Protein AF-A0A6I1ZFA4-F1 (afdb_monomer)

Radius of gyration: 18.38 Å; Cα contacts (8 Å, |Δi|>4): 123; chains: 1; bounding box: 53×36×39 Å

Structure (mmCIF, N/CA/C/O backbone):
data_AF-A0A6I1ZFA4-F1
#
_entry.id   AF-A0A6I1ZFA4-F1
#
loop_
_atom_site.group_PDB
_atom_site.id
_atom_site.type_symbol
_atom_site.label_atom_id
_atom_site.label_alt_id
_atom_site.label_comp_id
_atom_site.label_asym_id
_atom_site.label_entity_id
_atom_site.label_seq_id
_atom_site.pdbx_PDB_ins_code
_atom_site.Cartn_x
_atom_site.Cartn_y
_atom_site.Cartn_z
_atom_site.occupancy
_atom_site.B_iso_or_equiv
_atom_site.auth_seq_id
_atom_site.auth_comp_id
_atom_site.auth_asym_id
_atom_site.auth_atom_id
_atom_site.pdbx_PDB_model_num
ATOM 1 N N . MET A 1 1 ? 37.745 2.469 9.389 1.00 42.41 1 MET A N 1
ATOM 2 C CA . MET A 1 1 ? 36.456 1.748 9.418 1.00 42.41 1 MET A CA 1
ATOM 3 C C . MET A 1 1 ? 35.499 2.545 10.291 1.00 42.41 1 MET A C 1
ATOM 5 O O . MET A 1 1 ? 35.813 2.737 11.452 1.00 42.41 1 MET A O 1
ATOM 9 N N . GLY A 1 2 ? 34.419 3.095 9.730 1.00 46.12 2 GLY A N 1
ATOM 10 C CA . GLY A 1 2 ? 33.490 3.964 10.479 1.00 46.12 2 GLY A CA 1
ATOM 11 C C . GLY A 1 2 ? 32.323 4.550 9.671 1.00 46.12 2 GLY A C 1
ATOM 12 O O . GLY A 1 2 ? 31.610 5.401 10.180 1.00 46.12 2 GLY A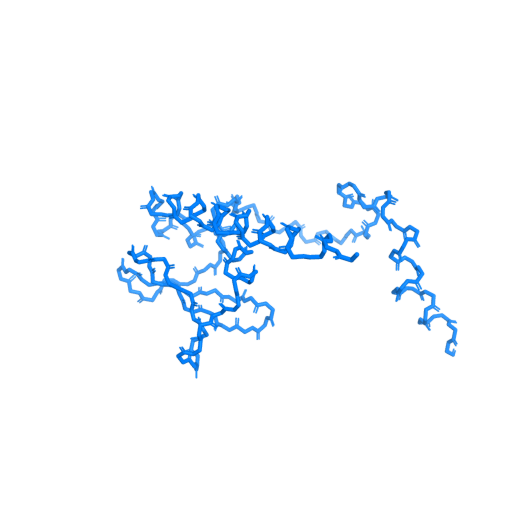 O 1
ATOM 13 N N . GLY A 1 3 ? 32.123 4.126 8.415 1.00 46.25 3 GLY A N 1
ATOM 14 C CA . GLY A 1 3 ? 31.077 4.677 7.545 1.00 46.25 3 GLY A CA 1
ATOM 15 C C . GLY A 1 3 ? 29.737 3.936 7.587 1.00 46.25 3 GLY A C 1
ATOM 16 O O . GLY A 1 3 ? 28.723 4.528 7.257 1.00 46.25 3 GLY A O 1
ATOM 17 N N . HIS A 1 4 ? 29.687 2.665 7.998 1.00 46.72 4 HIS A N 1
ATOM 18 C CA . HIS A 1 4 ? 28.472 1.848 7.838 1.00 46.72 4 HIS A CA 1
ATOM 19 C C . HIS A 1 4 ? 27.350 2.150 8.848 1.00 46.72 4 HIS A C 1
ATOM 21 O O . HIS A 1 4 ? 26.184 1.941 8.531 1.00 46.72 4 HIS A O 1
ATOM 27 N N . SER A 1 5 ? 27.669 2.684 10.029 1.00 54.41 5 SER A N 1
ATOM 28 C CA . SER A 1 5 ? 26.690 2.949 11.095 1.00 54.41 5 SER A CA 1
ATOM 29 C C . SER A 1 5 ? 25.871 4.229 10.883 1.00 54.41 5 SER A C 1
ATOM 31 O O . SER A 1 5 ? 24.722 4.298 11.310 1.00 54.41 5 SER A O 1
ATOM 33 N N . SER A 1 6 ? 26.417 5.234 10.192 1.00 58.12 6 SER A N 1
ATOM 34 C CA . SER A 1 6 ? 25.739 6.526 10.003 1.00 58.12 6 SER A CA 1
ATOM 35 C C . SER A 1 6 ? 24.690 6.499 8.880 1.00 58.12 6 SER A C 1
ATOM 37 O O . SER A 1 6 ? 23.653 7.146 9.005 1.00 58.12 6 SER A O 1
ATOM 39 N N . PHE A 1 7 ? 24.909 5.708 7.820 1.00 59.03 7 PHE A N 1
ATOM 40 C CA . PHE A 1 7 ? 23.945 5.554 6.718 1.00 59.03 7 PHE A CA 1
ATOM 41 C C . PHE A 1 7 ? 22.716 4.721 7.100 1.00 59.03 7 PHE A C 1
ATOM 43 O O . PHE A 1 7 ? 21.618 5.023 6.640 1.00 59.03 7 PHE A O 1
ATOM 50 N N . HIS A 1 8 ? 22.886 3.696 7.941 1.00 60.97 8 HIS A N 1
ATOM 51 C CA . HIS A 1 8 ? 21.776 2.861 8.410 1.00 60.97 8 HIS A CA 1
ATOM 52 C C . HIS A 1 8 ? 20.788 3.676 9.257 1.00 60.97 8 HIS A C 1
ATOM 54 O O . HIS A 1 8 ? 19.594 3.678 8.976 1.00 60.97 8 HIS A O 1
ATOM 60 N N . ASN A 1 9 ? 21.318 4.487 10.177 1.00 71.75 9 ASN A N 1
ATOM 61 C CA . ASN A 1 9 ? 20.536 5.399 11.011 1.00 71.75 9 ASN A CA 1
ATOM 62 C C . ASN A 1 9 ? 19.774 6.447 10.170 1.00 71.75 9 ASN A C 1
ATOM 64 O O . ASN A 1 9 ? 18.606 6.721 10.412 1.00 71.75 9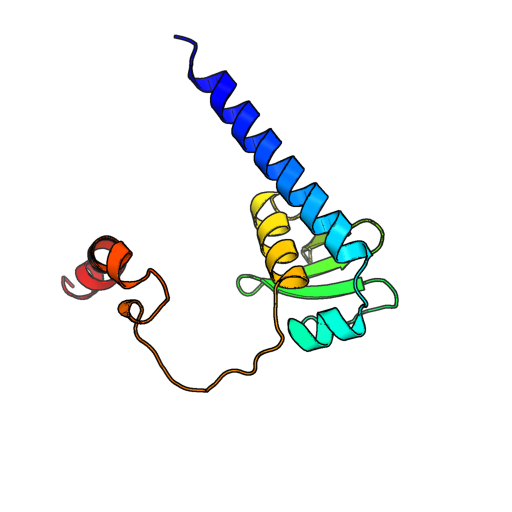 ASN A O 1
ATOM 68 N N . MET A 1 10 ? 20.393 6.980 9.109 1.00 76.25 10 MET A N 1
ATOM 69 C CA . MET A 1 10 ? 19.730 7.941 8.216 1.00 76.25 10 MET A CA 1
ATOM 70 C C . MET A 1 10 ? 18.578 7.317 7.406 1.00 76.25 10 MET A C 1
ATOM 72 O O . MET A 1 10 ? 17.569 7.978 7.167 1.00 76.25 10 MET A O 1
ATOM 76 N N . GLN A 1 11 ? 18.704 6.052 6.986 1.00 78.12 11 GLN A N 1
ATOM 77 C CA . GLN A 1 11 ? 17.628 5.340 6.283 1.00 78.12 11 GLN A CA 1
ATOM 78 C C . GLN A 1 11 ? 16.448 5.024 7.202 1.00 78.12 11 GLN A C 1
ATOM 80 O O . GLN A 1 11 ? 15.305 5.214 6.797 1.00 78.12 11 GLN A O 1
ATOM 85 N N . GLU A 1 12 ? 16.713 4.577 8.430 1.00 80.56 12 GLU A N 1
ATOM 86 C CA . GLU A 1 12 ? 15.667 4.335 9.428 1.00 80.56 12 GLU A CA 1
ATOM 87 C C . GLU A 1 12 ? 14.919 5.625 9.763 1.00 80.56 12 GLU A C 1
ATOM 89 O O . GLU A 1 12 ? 13.696 5.659 9.677 1.00 80.56 12 GLU A O 1
ATOM 94 N N . GLN A 1 13 ? 15.638 6.726 10.000 1.00 85.00 13 GLN A N 1
ATOM 95 C CA . GLN A 1 13 ? 15.031 8.042 10.226 1.00 85.00 13 GLN A CA 1
ATOM 96 C C . GLN A 1 13 ? 14.157 8.504 9.052 1.00 85.00 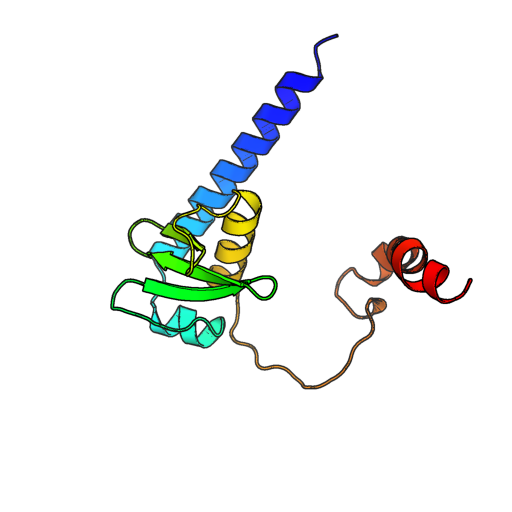13 GLN A C 1
ATOM 98 O O . GLN A 1 13 ? 13.080 9.062 9.263 1.00 85.00 13 GLN A O 1
ATOM 103 N N . ALA A 1 14 ? 14.598 8.270 7.813 1.00 87.94 14 ALA A N 1
ATOM 104 C CA . ALA A 1 14 ? 13.815 8.610 6.629 1.00 87.94 14 ALA A CA 1
ATOM 105 C C . ALA A 1 14 ? 12.536 7.764 6.517 1.00 87.94 14 ALA A C 1
ATOM 107 O O . ALA A 1 14 ? 11.488 8.291 6.142 1.00 87.94 14 ALA A O 1
ATOM 108 N N . TYR A 1 15 ? 12.603 6.474 6.858 1.00 88.69 15 TYR A N 1
ATOM 109 C CA . TYR A 1 15 ? 11.433 5.597 6.868 1.00 88.69 15 TYR A CA 1
ATOM 110 C C . TYR A 1 15 ? 10.448 5.949 7.980 1.00 88.69 15 TYR A C 1
ATOM 112 O O . TYR A 1 15 ? 9.254 6.033 7.706 1.00 88.69 15 TYR A O 1
ATOM 120 N N . GLU A 1 16 ? 10.928 6.231 9.188 1.00 89.00 16 GLU A N 1
ATOM 121 C CA . GLU A 1 16 ? 10.091 6.698 10.299 1.00 89.00 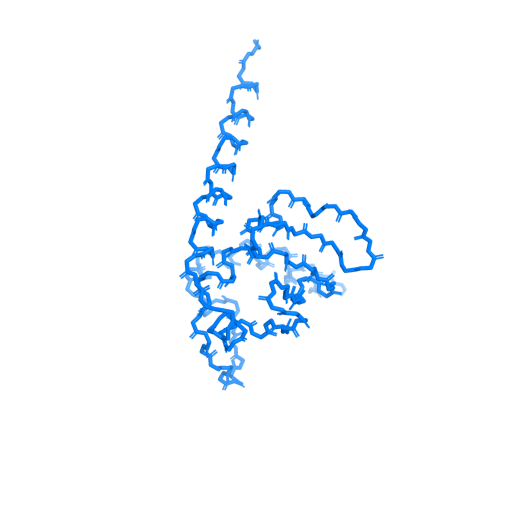16 GLU A CA 1
ATOM 122 C C . GLU A 1 16 ? 9.385 8.015 9.955 1.00 89.00 16 GLU A C 1
ATOM 124 O O . GLU A 1 16 ? 8.185 8.173 10.183 1.00 89.00 16 GLU A O 1
ATOM 129 N N . LEU A 1 17 ? 10.094 8.954 9.318 1.00 91.00 17 LEU A N 1
ATOM 130 C CA . LEU A 1 17 ? 9.491 10.201 8.852 1.00 91.00 17 LEU A CA 1
ATOM 131 C C . LEU A 1 17 ? 8.420 9.950 7.780 1.00 91.00 17 LEU A C 1
ATOM 133 O O . LEU A 1 17 ? 7.336 10.527 7.855 1.00 91.00 17 LEU A O 1
ATOM 137 N N . ALA A 1 18 ? 8.701 9.087 6.800 1.00 90.06 18 ALA A N 1
ATOM 138 C CA . ALA A 1 18 ? 7.737 8.731 5.761 1.00 90.06 18 ALA A CA 1
ATOM 139 C C . ALA A 1 18 ? 6.486 8.061 6.353 1.00 90.06 18 ALA A C 1
ATOM 141 O O . ALA A 1 18 ? 5.367 8.379 5.949 1.00 90.06 18 ALA A O 1
ATOM 142 N N . TYR A 1 19 ? 6.673 7.177 7.336 1.00 91.19 19 TYR A N 1
ATOM 143 C CA . TYR A 1 19 ? 5.590 6.522 8.059 1.00 91.19 19 TYR A CA 1
ATOM 144 C C . TYR A 1 19 ? 4.729 7.527 8.821 1.00 91.19 19 TYR A C 1
ATOM 146 O O . TYR A 1 19 ? 3.505 7.525 8.686 1.00 91.19 19 TYR A O 1
ATOM 154 N N . LYS A 1 20 ? 5.365 8.435 9.566 1.00 91.44 20 LYS A N 1
ATOM 155 C CA . LYS A 1 20 ? 4.681 9.492 10.310 1.00 91.44 20 LYS A CA 1
ATOM 156 C C . LYS A 1 20 ? 3.831 10.377 9.395 1.00 91.44 20 LYS A C 1
ATOM 158 O O . LYS A 1 20 ? 2.649 10.560 9.669 1.00 91.44 20 LYS A O 1
ATOM 163 N N . LEU A 1 21 ? 4.404 10.882 8.300 1.00 92.56 21 LEU A N 1
ATOM 164 C CA . LEU A 1 21 ? 3.694 11.762 7.363 1.00 92.56 21 LEU A CA 1
ATOM 165 C C . LEU A 1 21 ? 2.503 11.056 6.702 1.00 92.56 21 LEU A C 1
ATOM 167 O O . LEU A 1 21 ? 1.413 11.619 6.625 1.00 92.56 21 LEU A O 1
ATOM 171 N N . ALA A 1 22 ? 2.690 9.807 6.268 1.00 92.31 22 ALA A N 1
ATOM 172 C CA . ALA A 1 22 ? 1.612 9.022 5.675 1.00 92.31 22 ALA A CA 1
ATOM 173 C C . ALA A 1 22 ? 0.504 8.699 6.697 1.00 92.31 22 ALA A C 1
ATOM 175 O O . ALA A 1 22 ? -0.676 8.705 6.351 1.00 92.31 22 ALA A O 1
ATOM 176 N N . SER A 1 23 ? 0.868 8.478 7.964 1.00 92.19 23 SER A N 1
ATOM 177 C CA . SER A 1 23 ? -0.084 8.233 9.054 1.00 92.19 23 SER A CA 1
ATOM 178 C C . SER A 1 23 ? -0.913 9.474 9.388 1.00 92.19 23 SER A C 1
ATOM 180 O O . SER A 1 23 ? -2.128 9.386 9.551 1.00 92.19 23 SER A O 1
ATOM 182 N N . GLU A 1 24 ? -0.276 10.646 9.456 1.00 92.06 24 GLU A N 1
ATOM 183 C CA . GLU A 1 24 ? -0.962 11.929 9.651 1.00 92.06 24 GLU A CA 1
ATOM 184 C C . GLU A 1 24 ? -1.950 12.213 8.514 1.00 92.06 24 GLU A C 1
ATOM 186 O O . GLU A 1 24 ? -3.078 12.631 8.772 1.00 92.06 24 GLU A O 1
ATOM 191 N N . GLN A 1 25 ? -1.562 11.922 7.269 1.00 91.75 25 GLN A N 1
ATOM 192 C CA . GLN A 1 25 ? -2.450 12.055 6.119 1.00 91.75 25 GLN A CA 1
ATOM 193 C C . GLN A 1 25 ? -3.645 11.097 6.205 1.00 91.75 25 GLN A C 1
ATOM 195 O O . GLN A 1 25 ? -4.775 11.527 5.983 1.00 91.75 25 GLN A O 1
ATOM 200 N N . LEU A 1 26 ? -3.420 9.826 6.558 1.00 91.44 26 LEU A N 1
ATOM 201 C CA . LEU A 1 26 ? -4.491 8.832 6.660 1.00 91.44 26 LEU A CA 1
ATOM 202 C C . LEU A 1 26 ? -5.530 9.203 7.729 1.00 91.44 26 LEU A C 1
ATOM 204 O O . LEU A 1 26 ? -6.724 9.061 7.486 1.00 91.44 26 LEU A O 1
ATOM 208 N N . ARG A 1 27 ? -5.098 9.729 8.885 1.00 89.06 27 ARG A N 1
ATOM 209 C CA . ARG A 1 27 ? -6.006 10.157 9.971 1.00 89.06 27 ARG A CA 1
ATOM 210 C C . ARG A 1 27 ? -6.974 11.269 9.559 1.00 89.06 27 ARG A C 1
ATOM 212 O O . ARG A 1 27 ? -8.021 11.416 10.180 1.00 89.06 27 ARG A O 1
ATOM 219 N N . GLY A 1 28 ? -6.620 12.066 8.551 1.00 87.19 28 GLY A N 1
ATOM 220 C CA . GLY A 1 28 ? -7.472 13.131 8.019 1.00 87.19 28 GLY A CA 1
ATOM 221 C C . GLY A 1 28 ? -8.451 12.681 6.931 1.00 87.19 28 GLY A C 1
ATOM 222 O O . GLY A 1 28 ? -9.220 13.510 6.450 1.00 87.19 28 GLY A O 1
ATOM 223 N N . MET A 1 29 ? -8.406 11.415 6.509 1.00 90.19 29 MET A N 1
ATOM 224 C CA . MET A 1 29 ? -9.225 10.887 5.417 1.00 90.19 29 MET A CA 1
ATOM 225 C C . MET A 1 29 ? -10.469 10.164 5.936 1.00 90.19 29 MET A C 1
ATOM 227 O O . MET A 1 29 ? -10.454 9.540 6.996 1.00 90.19 29 MET A O 1
ATOM 231 N N . ASP A 1 30 ? -11.547 10.225 5.156 1.00 91.50 30 ASP A N 1
ATOM 232 C CA . ASP A 1 30 ? -12.773 9.492 5.454 1.00 91.50 30 ASP A CA 1
ATOM 233 C C . ASP A 1 30 ? -12.656 8.009 5.060 1.00 91.50 30 ASP A C 1
ATOM 235 O O . ASP A 1 30 ? -12.078 7.657 4.028 1.00 91.50 30 ASP A O 1
ATOM 239 N N . ILE A 1 31 ? -13.229 7.125 5.879 1.00 91.44 31 ILE A N 1
ATOM 240 C CA . ILE A 1 31 ? -13.135 5.669 5.689 1.00 91.44 31 ILE A CA 1
ATOM 241 C C . ILE A 1 31 ? -13.811 5.232 4.392 1.00 91.44 31 ILE A C 1
ATOM 243 O O . ILE A 1 31 ? -13.266 4.391 3.677 1.00 91.44 31 ILE A O 1
ATOM 247 N N . GLU A 1 32 ? -14.976 5.798 4.070 1.00 91.44 32 GLU A N 1
ATOM 248 C CA . GLU A 1 32 ? -15.698 5.445 2.846 1.00 91.44 32 GLU A CA 1
ATOM 249 C C . GLU A 1 32 ? -14.919 5.908 1.613 1.00 91.44 32 GLU A C 1
ATOM 251 O O . GLU A 1 32 ? -14.823 5.182 0.621 1.00 91.44 32 GLU A O 1
ATOM 256 N N . GLU A 1 33 ? -14.282 7.080 1.693 1.00 92.00 33 GLU A N 1
ATOM 257 C CA . GLU A 1 33 ? -13.394 7.571 0.640 1.00 92.00 33 GLU A CA 1
ATOM 258 C C . GLU A 1 33 ? -12.186 6.643 0.426 1.00 92.00 33 GLU A C 1
ATOM 260 O O . GLU A 1 33 ? -11.868 6.301 -0.720 1.00 92.00 33 GLU A O 1
ATOM 265 N N . ILE A 1 34 ? -11.532 6.202 1.508 1.00 93.69 34 ILE A N 1
ATOM 266 C CA . ILE A 1 34 ? -10.407 5.259 1.442 1.00 93.69 34 ILE A CA 1
ATOM 267 C C . ILE A 1 34 ? -10.860 3.952 0.789 1.00 93.69 34 ILE A C 1
ATOM 269 O O . ILE A 1 34 ? -10.258 3.519 -0.199 1.00 93.69 34 ILE A O 1
ATOM 273 N N . CYS A 1 35 ? -11.927 3.331 1.297 1.00 94.06 35 CYS A N 1
ATOM 274 C CA . CYS A 1 35 ? -12.456 2.070 0.777 1.00 94.06 35 CYS A CA 1
ATOM 275 C C . CYS A 1 35 ? -12.826 2.180 -0.709 1.00 94.06 35 CYS A C 1
ATOM 277 O O . CYS A 1 35 ? -12.425 1.335 -1.514 1.00 94.06 35 CYS A O 1
ATOM 279 N N . GLY A 1 36 ? -13.494 3.269 -1.104 1.00 92.44 36 GLY A N 1
ATOM 280 C CA . GLY A 1 36 ? -13.882 3.518 -2.492 1.00 92.44 36 GLY A CA 1
ATOM 281 C C . GLY A 1 36 ? -12.700 3.685 -3.453 1.00 92.44 36 GLY A C 1
ATOM 282 O O . GLY A 1 36 ? -12.799 3.312 -4.622 1.00 92.44 36 GLY A O 1
ATOM 283 N N . LYS A 1 37 ? -11.564 4.216 -2.981 1.00 94.50 37 LYS A N 1
ATOM 284 C CA . LYS A 1 37 ? -10.381 4.473 -3.822 1.00 94.50 37 LYS A CA 1
ATOM 285 C C . LYS A 1 37 ? -9.390 3.319 -3.902 1.00 94.50 37 LYS A C 1
ATOM 287 O O . LYS A 1 37 ? -8.616 3.257 -4.860 1.00 94.50 37 LYS A O 1
ATOM 292 N N . THR A 1 38 ? -9.377 2.455 -2.896 1.00 93.25 38 THR A N 1
ATOM 293 C CA . THR A 1 38 ? -8.300 1.475 -2.676 1.00 93.25 38 THR A CA 1
ATOM 294 C C . THR A 1 38 ? -8.770 0.033 -2.821 1.00 93.25 38 THR A C 1
ATOM 296 O O . THR A 1 38 ? -7.945 -0.869 -2.913 1.00 93.25 38 THR A O 1
ATOM 299 N N . GLY A 1 39 ? -10.085 -0.206 -2.822 1.00 91.25 39 GLY A N 1
ATOM 300 C CA . GLY A 1 39 ? -10.634 -1.557 -2.726 1.00 91.25 39 GLY A CA 1
ATOM 301 C C . GLY A 1 39 ? -10.482 -2.181 -1.335 1.00 91.25 39 GLY A C 1
ATOM 302 O O . GLY A 1 39 ? -10.784 -3.363 -1.176 1.00 91.25 39 GLY A O 1
ATOM 303 N N . ALA A 1 40 ? -10.037 -1.415 -0.331 1.00 95.19 40 ALA A N 1
ATOM 304 C CA . ALA A 1 40 ? -10.036 -1.856 1.057 1.00 95.19 40 ALA A CA 1
ATOM 305 C C . ALA A 1 40 ? -11.469 -2.112 1.544 1.00 95.19 40 ALA A C 1
ATOM 307 O O . ALA A 1 40 ? -12.399 -1.371 1.219 1.00 95.19 40 ALA A O 1
ATOM 308 N N . GLN A 1 41 ? -11.646 -3.143 2.363 1.00 95.31 41 GLN A N 1
ATOM 309 C CA . GLN A 1 41 ? -12.938 -3.516 2.924 1.00 95.31 41 GLN A CA 1
ATOM 310 C C . GLN A 1 41 ? -13.081 -2.967 4.337 1.00 95.31 41 GLN A C 1
ATOM 312 O O . GLN A 1 41 ? -12.242 -3.219 5.205 1.00 95.31 41 GLN A O 1
ATOM 317 N N . ARG A 1 42 ? -14.169 -2.238 4.583 1.00 94.25 42 ARG A N 1
ATOM 318 C CA . ARG A 1 42 ? -14.519 -1.763 5.919 1.00 94.25 42 ARG A CA 1
ATOM 319 C C . ARG A 1 42 ? -14.923 -2.944 6.798 1.00 94.25 42 ARG A C 1
ATOM 321 O O . ARG A 1 42 ? -15.798 -3.718 6.419 1.00 94.25 42 ARG A O 1
ATOM 328 N N . MET A 1 43 ? -14.297 -3.060 7.966 1.00 91.19 43 MET A N 1
ATOM 329 C CA . MET A 1 43 ? -14.703 -4.026 8.989 1.00 91.19 43 MET A CA 1
ATOM 330 C C . MET A 1 43 ? -15.597 -3.369 10.035 1.00 91.19 43 MET A C 1
ATOM 332 O O . MET A 1 43 ? -16.691 -3.856 10.284 1.00 91.19 43 MET A O 1
ATOM 336 N N . ASP A 1 44 ? -15.152 -2.233 10.580 1.00 88.25 44 ASP A N 1
ATOM 337 C CA . ASP A 1 44 ? -15.827 -1.520 11.669 1.00 88.25 44 ASP A CA 1
ATOM 338 C C . ASP A 1 44 ? -15.824 0.003 11.432 1.00 88.25 44 ASP A C 1
ATOM 340 O O . ASP A 1 44 ? -15.460 0.512 10.367 1.00 88.25 44 ASP A O 1
ATOM 344 N N . SER A 1 45 ? -16.202 0.772 12.455 1.00 87.25 45 SER A N 1
ATOM 345 C CA . SER A 1 45 ? -16.107 2.234 12.463 1.00 87.25 45 SER A CA 1
ATOM 346 C C . SER A 1 45 ? -14.677 2.774 12.394 1.00 87.25 45 SER A C 1
ATOM 348 O O . SER A 1 45 ? -14.515 3.938 12.060 1.00 87.25 45 SER A O 1
ATOM 350 N N . ASN A 1 46 ? -13.665 1.958 12.702 1.00 90.38 46 ASN A N 1
ATOM 351 C CA . ASN A 1 46 ? -12.265 2.383 12.817 1.00 90.38 46 ASN A CA 1
ATOM 352 C C . ASN A 1 46 ? -11.268 1.372 12.218 1.00 90.38 46 ASN A C 1
ATOM 354 O O . ASN A 1 46 ? -10.060 1.503 12.407 1.00 90.38 46 ASN A O 1
ATOM 358 N N . LYS A 1 47 ? -11.762 0.328 11.544 1.00 93.38 47 LYS A N 1
ATOM 359 C CA . LYS A 1 47 ? -10.930 -0.763 11.027 1.00 93.38 47 LYS A CA 1
ATOM 360 C C . LYS A 1 47 ? -11.257 -1.066 9.577 1.00 93.38 47 LYS A C 1
ATOM 362 O O . LYS A 1 47 ? -12.431 -1.188 9.215 1.00 93.38 47 LYS A O 1
ATOM 367 N N . ILE A 1 48 ? -10.211 -1.238 8.778 1.00 95.81 48 ILE A N 1
ATOM 368 C CA . ILE A 1 48 ? -10.295 -1.655 7.378 1.00 95.81 48 ILE A CA 1
ATOM 369 C C . ILE A 1 48 ? -9.342 -2.819 7.117 1.00 95.81 48 ILE A C 1
ATOM 371 O O . ILE A 1 48 ? -8.371 -3.013 7.844 1.00 95.81 48 ILE A O 1
ATOM 375 N N . THR A 1 49 ? -9.609 -3.577 6.061 1.00 96.06 49 THR A N 1
ATOM 376 C CA . THR A 1 49 ? -8.732 -4.650 5.583 1.00 96.06 49 THR A CA 1
ATOM 377 C C . THR A 1 49 ? -8.337 -4.437 4.137 1.00 96.06 49 THR A C 1
ATOM 379 O O . THR A 1 49 ? -9.128 -3.933 3.340 1.00 96.06 49 THR A O 1
ATOM 382 N N . ILE A 1 50 ? -7.110 -4.817 3.798 1.00 95.56 50 ILE A N 1
ATOM 383 C CA . ILE A 1 50 ? -6.580 -4.722 2.439 1.00 95.56 50 ILE A CA 1
ATOM 384 C C . ILE A 1 50 ? -5.733 -5.947 2.105 1.00 95.56 50 ILE A C 1
ATOM 386 O O . ILE A 1 50 ? -5.004 -6.461 2.950 1.00 95.56 50 ILE A O 1
ATOM 390 N N . GLU A 1 51 ? -5.817 -6.390 0.855 1.00 94.56 51 GLU A N 1
ATOM 391 C CA . GLU A 1 51 ? -4.936 -7.418 0.311 1.00 94.56 51 GLU A CA 1
ATOM 392 C C . GLU A 1 51 ? -3.607 -6.790 -0.118 1.00 94.56 51 GLU A C 1
ATOM 394 O O . GLU A 1 51 ? -3.561 -5.945 -1.017 1.00 94.56 51 GLU A O 1
ATOM 399 N N . TYR A 1 52 ? -2.510 -7.224 0.497 1.00 93.81 52 TYR A N 1
ATOM 400 C CA . TYR A 1 52 ? -1.155 -6.844 0.113 1.00 93.81 52 TYR A CA 1
ATOM 401 C C . TYR A 1 52 ? -0.323 -8.105 -0.094 1.00 93.81 52 TYR A C 1
ATOM 403 O O . TYR A 1 52 ? -0.231 -8.954 0.784 1.00 93.81 52 TYR A O 1
ATOM 411 N N . LEU A 1 53 ? 0.246 -8.250 -1.295 1.00 91.81 53 LEU A N 1
ATOM 412 C CA . LEU A 1 53 ? 1.011 -9.437 -1.703 1.00 91.81 53 LEU A CA 1
ATOM 413 C C . LEU A 1 53 ? 0.277 -10.766 -1.433 1.00 91.81 53 LEU A C 1
ATOM 415 O O . LEU A 1 53 ? 0.893 -11.761 -1.060 1.00 91.81 53 LEU A O 1
ATOM 419 N N . ASN A 1 54 ? -1.038 -10.782 -1.692 1.00 90.44 54 ASN A N 1
ATOM 420 C CA . ASN A 1 54 ? -1.914 -11.945 -1.512 1.00 90.44 54 ASN A CA 1
ATOM 421 C C . ASN A 1 54 ? -2.040 -12.402 -0.044 1.00 90.44 54 ASN A C 1
ATOM 423 O O . ASN A 1 54 ? -2.242 -13.590 0.223 1.00 90.44 54 ASN A O 1
ATOM 427 N N . GLN A 1 55 ? -1.877 -11.461 0.890 1.00 91.69 55 GLN A N 1
ATOM 428 C CA . GLN A 1 55 ? -2.144 -11.634 2.309 1.00 91.69 55 GLN A CA 1
ATOM 429 C C . GLN A 1 55 ? -3.069 -10.514 2.814 1.00 91.69 55 GLN A C 1
ATOM 431 O O . GLN A 1 55 ? -2.855 -9.343 2.471 1.00 91.69 55 GLN A O 1
ATOM 436 N N . PRO A 1 56 ? -4.062 -10.841 3.658 1.00 93.88 56 PRO A N 1
ATOM 437 C CA . PRO A 1 56 ? -4.942 -9.846 4.246 1.00 93.88 56 PRO A CA 1
ATOM 438 C C . PRO A 1 56 ? -4.256 -9.138 5.418 1.00 93.88 56 PRO A C 1
ATOM 440 O O . PRO A 1 56 ? -3.834 -9.769 6.390 1.00 93.88 56 PRO A O 1
ATOM 443 N N . TYR A 1 57 ? -4.215 -7.810 5.360 1.00 95.31 57 TYR A N 1
ATOM 444 C CA . TYR A 1 57 ? -3.769 -6.953 6.456 1.00 95.31 57 TYR A CA 1
ATOM 445 C C . TYR A 1 57 ? -4.951 -6.231 7.087 1.00 95.31 57 TYR A C 1
ATOM 447 O O . TYR A 1 57 ? -5.871 -5.799 6.389 1.00 95.31 57 TYR A O 1
ATOM 455 N N . LEU A 1 58 ? -4.907 -6.088 8.409 1.00 94.56 58 LEU A N 1
ATOM 456 C CA . LEU A 1 58 ? -5.839 -5.302 9.201 1.00 94.56 58 LEU A CA 1
ATOM 457 C C . LEU A 1 58 ? -5.198 -3.955 9.538 1.00 94.56 58 LEU A C 1
ATOM 459 O O . LEU A 1 58 ? -4.058 -3.905 9.995 1.00 94.56 58 LEU A O 1
ATOM 463 N N . ILE A 1 59 ? -5.945 -2.872 9.326 1.00 94.25 59 ILE A N 1
ATOM 464 C CA . ILE A 1 59 ? -5.514 -1.513 9.641 1.00 94.25 59 ILE A CA 1
ATOM 465 C C . ILE A 1 59 ? -6.490 -0.887 10.629 1.00 94.25 59 ILE A C 1
ATOM 467 O O . ILE A 1 59 ? -7.680 -0.750 10.331 1.00 94.25 59 ILE A O 1
ATOM 471 N N . THR A 1 60 ? -5.971 -0.466 11.781 1.00 92.94 60 THR A N 1
ATOM 472 C CA . THR A 1 60 ? -6.704 0.326 12.777 1.00 92.94 60 THR A CA 1
ATOM 473 C C . THR A 1 60 ? -6.398 1.802 12.551 1.00 92.94 60 THR A C 1
ATOM 475 O O . THR A 1 60 ? -5.259 2.231 12.702 1.00 92.94 60 THR A O 1
ATOM 478 N N . LEU A 1 61 ? -7.401 2.597 12.178 1.00 89.69 61 LEU A N 1
ATOM 479 C CA . LEU A 1 61 ? -7.195 3.953 11.652 1.00 89.69 61 LEU A CA 1
ATOM 480 C C . LEU A 1 61 ? -6.869 5.003 12.720 1.00 89.69 61 LEU A C 1
ATOM 482 O O . LEU A 1 61 ? -6.159 5.961 12.424 1.00 89.69 61 LEU A O 1
ATOM 486 N N . SER A 1 62 ? -7.355 4.830 13.954 1.00 85.69 62 SER A N 1
ATOM 487 C CA . SER A 1 62 ? -7.061 5.765 15.055 1.00 85.69 62 SER A CA 1
ATOM 488 C C . SER A 1 62 ? -5.562 5.805 15.361 1.00 85.69 62 SER A C 1
ATOM 490 O O . SER A 1 62 ? -4.939 6.871 15.333 1.00 85.69 62 SER A O 1
ATOM 492 N N . ASP A 1 63 ? -4.972 4.628 15.561 1.00 85.00 63 ASP A N 1
ATOM 493 C CA . ASP A 1 63 ? -3.561 4.487 15.924 1.00 85.00 63 ASP A CA 1
ATOM 494 C C . ASP A 1 63 ? -2.651 4.352 14.696 1.00 85.00 63 ASP A C 1
ATOM 496 O O . ASP A 1 63 ? -1.457 4.629 14.779 1.00 85.00 63 ASP A O 1
ATOM 500 N N . VAL A 1 64 ? -3.236 4.074 13.525 1.00 89.12 64 VAL A N 1
ATOM 501 C CA . VAL A 1 64 ? -2.531 3.724 12.285 1.00 89.12 64 VAL A CA 1
ATOM 502 C C . VAL A 1 64 ? -1.623 2.524 12.540 1.00 89.12 64 VAL A C 1
ATOM 504 O O . VAL A 1 64 ? -0.420 2.555 12.313 1.00 89.12 64 VAL A O 1
ATOM 507 N N . GLU A 1 65 ? -2.218 1.460 13.064 1.00 90.56 65 GLU A N 1
ATOM 508 C CA . GLU A 1 65 ? 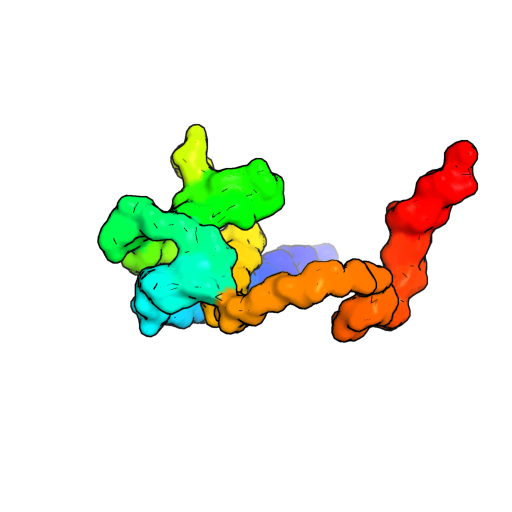-1.550 0.177 13.277 1.00 90.56 65 GLU A CA 1
ATOM 509 C C . GLU A 1 65 ? -1.889 -0.767 12.132 1.00 90.56 65 GLU A C 1
ATOM 511 O O . GLU A 1 65 ? -3.040 -0.824 11.694 1.00 90.56 65 GLU A O 1
ATOM 516 N N . ILE A 1 66 ? -0.882 -1.492 11.644 1.00 93.44 66 ILE A N 1
ATOM 517 C CA . ILE A 1 66 ? -1.004 -2.420 10.519 1.00 93.44 66 ILE A CA 1
ATOM 518 C C . ILE A 1 66 ? -0.425 -3.767 10.940 1.00 93.44 66 ILE A C 1
ATOM 520 O O . ILE A 1 66 ? 0.786 -3.896 11.150 1.00 93.44 66 ILE A O 1
ATOM 524 N N . SER A 1 67 ? -1.291 -4.769 11.005 1.00 92.81 67 SER A N 1
ATOM 525 C CA . SER A 1 67 ? -0.940 -6.153 11.315 1.00 92.81 67 SER A CA 1
ATOM 526 C C . SER A 1 67 ? -1.454 -7.082 10.225 1.00 92.81 67 SER A C 1
ATOM 528 O O . SER A 1 67 ? -2.332 -6.725 9.431 1.00 92.81 67 SER A O 1
ATOM 530 N N . LEU A 1 68 ? -0.935 -8.304 10.193 1.00 92.12 68 LEU A N 1
ATOM 531 C CA . LEU A 1 68 ? -1.617 -9.377 9.477 1.00 92.12 68 LEU A CA 1
ATOM 532 C C . LEU A 1 68 ? -3.017 -9.579 10.082 1.00 92.12 68 LEU A C 1
ATOM 534 O O . LEU A 1 68 ? -3.260 -9.305 11.256 1.00 92.12 68 LEU A O 1
ATOM 538 N N . ARG A 1 69 ? -3.986 -10.010 9.273 1.00 87.25 69 ARG A N 1
ATOM 539 C CA . ARG A 1 69 ? -5.339 -10.278 9.783 1.00 87.25 69 ARG A CA 1
ATOM 540 C C . ARG A 1 69 ? -5.388 -11.560 10.615 1.00 87.25 69 ARG A C 1
ATOM 542 O O . ARG A 1 69 ? -6.082 -11.610 11.624 1.00 87.25 69 ARG A O 1
ATOM 549 N N . ASP A 1 70 ? -4.657 -12.578 10.172 1.00 84.38 70 ASP A N 1
ATOM 550 C CA . ASP A 1 70 ? -4.679 -13.926 10.754 1.00 84.38 70 ASP A CA 1
ATOM 551 C C . ASP A 1 70 ? -3.567 -14.142 11.800 1.00 84.38 70 ASP A C 1
ATOM 553 O O . ASP A 1 70 ? -3.392 -15.245 12.315 1.00 84.38 70 ASP A O 1
ATOM 557 N N . SER A 1 71 ? -2.799 -13.094 12.106 1.00 79.50 71 SER A N 1
ATOM 558 C CA . SER A 1 71 ? -1.713 -13.092 13.086 1.00 79.50 71 SER A CA 1
ATOM 559 C C . SER A 1 71 ? -1.613 -11.709 13.720 1.00 79.50 71 SER A C 1
ATOM 561 O O . SER A 1 71 ? -1.712 -10.709 13.021 1.00 79.50 71 SER A O 1
ATOM 563 N N . GLU A 1 72 ? -1.351 -11.630 15.023 1.00 73.44 72 GLU A N 1
ATOM 564 C CA . GLU A 1 72 ? -1.050 -10.355 15.698 1.00 73.44 72 GLU A CA 1
ATOM 565 C C . GLU A 1 72 ? 0.359 -9.822 15.366 1.00 73.44 72 GLU A C 1
ATOM 567 O O . GLU A 1 72 ? 0.813 -8.837 15.940 1.00 73.44 72 GLU A O 1
ATOM 572 N N . GLU A 1 73 ? 1.075 -10.462 14.440 1.00 82.81 73 GLU A N 1
ATOM 573 C CA . GLU A 1 73 ? 2.380 -10.004 13.981 1.00 82.81 73 GLU A CA 1
ATOM 574 C C . GLU A 1 73 ? 2.270 -8.664 13.236 1.00 82.81 73 GLU A C 1
ATOM 576 O O . GLU A 1 73 ? 1.554 -8.522 12.234 1.00 82.81 73 GLU A O 1
ATOM 581 N N . GLU A 1 74 ? 3.007 -7.670 13.737 1.00 83.00 74 GLU A N 1
ATOM 582 C CA . GLU A 1 74 ? 3.149 -6.376 13.080 1.00 83.00 74 GLU A CA 1
ATOM 583 C C . GLU A 1 74 ? 3.834 -6.528 11.723 1.00 83.00 74 GLU A C 1
ATOM 585 O O . GLU A 1 74 ? 4.857 -7.201 11.576 1.00 83.00 74 GLU A O 1
ATOM 590 N N . ALA A 1 75 ? 3.303 -5.823 10.726 1.00 86.38 75 ALA A N 1
ATOM 591 C CA . ALA A 1 75 ? 3.933 -5.786 9.420 1.00 86.38 75 ALA A CA 1
ATOM 592 C C . ALA A 1 75 ? 5.315 -5.097 9.503 1.00 86.38 75 ALA A C 1
ATOM 594 O O . ALA A 1 75 ? 5.466 -4.088 10.204 1.00 86.38 75 ALA A O 1
ATOM 595 N N . PRO A 1 76 ? 6.324 -5.561 8.743 1.00 90.69 76 PRO A N 1
ATOM 596 C CA . PRO A 1 76 ? 7.605 -4.871 8.641 1.00 90.69 76 PRO A CA 1
ATOM 597 C C . PRO A 1 76 ? 7.426 -3.397 8.250 1.00 90.69 76 PRO A C 1
ATOM 599 O O . PRO A 1 76 ? 6.579 -3.065 7.420 1.00 90.69 76 PRO A O 1
ATOM 602 N N . LEU A 1 77 ? 8.268 -2.498 8.779 1.00 89.38 77 LEU A N 1
ATOM 603 C CA . LEU A 1 77 ? 8.154 -1.044 8.554 1.00 89.38 77 LEU A CA 1
ATOM 604 C C . LEU A 1 77 ? 7.989 -0.663 7.075 1.00 89.38 77 LEU A C 1
ATOM 606 O O . LEU A 1 77 ? 7.182 0.200 6.741 1.00 89.38 77 LEU A O 1
ATOM 610 N N . ARG A 1 78 ? 8.719 -1.332 6.179 1.00 91.06 78 ARG A N 1
ATOM 611 C CA . ARG A 1 78 ? 8.622 -1.085 4.734 1.00 91.06 78 ARG A CA 1
ATOM 612 C C . ARG A 1 78 ? 7.240 -1.406 4.173 1.00 91.06 78 ARG A C 1
ATOM 614 O O . ARG A 1 78 ? 6.714 -0.602 3.410 1.00 91.06 78 ARG A O 1
ATOM 621 N N . ASP A 1 79 ? 6.660 -2.537 4.559 1.00 92.62 79 ASP A N 1
ATOM 622 C CA . ASP A 1 79 ? 5.335 -2.945 4.092 1.00 92.62 79 ASP A CA 1
ATOM 623 C C . ASP A 1 79 ? 4.265 -2.005 4.637 1.00 92.62 79 ASP A C 1
ATOM 625 O O . ASP A 1 79 ? 3.417 -1.539 3.880 1.00 92.62 79 ASP A O 1
ATOM 629 N N . ARG A 1 80 ? 4.384 -1.605 5.910 1.00 93.44 80 ARG A N 1
ATOM 630 C CA . ARG A 1 80 ? 3.517 -0.579 6.505 1.00 93.44 80 ARG A CA 1
ATOM 631 C C . ARG A 1 80 ? 3.544 0.721 5.705 1.00 93.44 80 ARG A C 1
ATOM 633 O O . ARG A 1 80 ? 2.497 1.248 5.346 1.00 93.44 80 ARG A O 1
ATOM 640 N N . ILE A 1 81 ? 4.736 1.213 5.363 1.00 93.88 81 ILE A N 1
ATOM 641 C CA . ILE A 1 81 ? 4.901 2.428 4.555 1.00 93.88 81 ILE A CA 1
ATOM 642 C C . ILE A 1 81 ? 4.248 2.266 3.178 1.00 93.88 81 ILE A C 1
ATOM 644 O O . ILE A 1 81 ? 3.551 3.179 2.737 1.00 93.88 81 ILE A O 1
ATOM 648 N N . LEU A 1 82 ? 4.456 1.134 2.498 1.00 94.62 82 LEU A N 1
ATOM 649 C CA . LEU A 1 82 ? 3.883 0.884 1.172 1.00 94.62 82 LEU A CA 1
ATOM 650 C C . LEU A 1 82 ? 2.354 0.815 1.210 1.00 94.62 82 LEU A C 1
ATOM 652 O O . LEU A 1 82 ? 1.701 1.452 0.380 1.00 94.62 82 LEU A O 1
ATOM 656 N N . ILE A 1 83 ? 1.791 0.106 2.190 1.00 95.44 83 ILE A N 1
ATOM 657 C CA . ILE A 1 83 ? 0.344 0.021 2.408 1.00 95.44 83 ILE A CA 1
ATOM 658 C C . ILE A 1 83 ? -0.225 1.420 2.673 1.00 95.44 83 ILE A C 1
ATOM 660 O O . ILE A 1 83 ? -1.172 1.826 2.003 1.00 95.44 83 ILE A O 1
ATOM 664 N N . LEU A 1 84 ? 0.385 2.209 3.565 1.00 95.12 84 LEU A N 1
ATOM 665 C CA . LEU A 1 84 ? -0.070 3.575 3.849 1.00 95.12 84 LEU A CA 1
ATOM 666 C C . LEU A 1 84 ? -0.004 4.499 2.631 1.00 95.12 84 LEU A C 1
ATOM 668 O O . LEU A 1 84 ? -0.938 5.261 2.380 1.00 95.12 84 LEU A O 1
ATOM 672 N N . HIS A 1 85 ? 1.074 4.439 1.850 1.00 94.88 85 HIS A N 1
ATOM 673 C CA . HIS A 1 85 ? 1.184 5.240 0.630 1.00 94.88 85 HIS A CA 1
ATOM 674 C C . HIS A 1 85 ? 0.126 4.842 -0.391 1.00 94.88 85 HIS A C 1
ATOM 676 O O . HIS A 1 85 ? -0.440 5.704 -1.059 1.00 94.88 85 HIS A O 1
ATOM 682 N N . TYR A 1 86 ? -0.175 3.551 -0.506 1.00 95.06 86 TYR A N 1
ATOM 683 C CA . TYR A 1 86 ? -1.264 3.108 -1.358 1.00 95.06 86 TYR A CA 1
ATOM 684 C C . TYR A 1 86 ? -2.610 3.660 -0.871 1.00 95.06 86 TYR A C 1
ATOM 686 O O . TYR A 1 86 ? -3.324 4.275 -1.662 1.00 95.06 86 TYR A O 1
ATOM 694 N N . LEU A 1 87 ? -2.922 3.529 0.423 1.00 94.94 87 LEU A N 1
ATOM 695 C CA . LEU A 1 87 ? -4.184 4.007 1.000 1.00 94.94 87 LEU A CA 1
ATOM 696 C C . LEU A 1 87 ? -4.390 5.518 0.820 1.00 94.94 87 LEU A C 1
ATOM 698 O O . LEU A 1 87 ? -5.502 5.964 0.546 1.00 94.94 87 LEU A O 1
ATOM 702 N N . THR A 1 88 ? -3.318 6.300 0.935 1.00 94.25 88 THR A N 1
ATOM 703 C CA . THR A 1 88 ? -3.378 7.768 0.884 1.00 94.25 88 THR A CA 1
ATOM 704 C C . THR A 1 88 ? -3.290 8.349 -0.529 1.00 94.25 88 THR A C 1
ATOM 706 O O . THR A 1 88 ? -3.831 9.428 -0.781 1.00 94.25 88 THR A O 1
ATOM 709 N N . LEU A 1 89 ? -2.624 7.665 -1.468 1.00 94.38 89 LEU A N 1
ATOM 710 C CA . LEU A 1 89 ? -2.381 8.173 -2.828 1.00 94.38 89 LEU A CA 1
ATOM 711 C C . LEU A 1 89 ? -3.265 7.530 -3.900 1.00 94.38 89 LEU A C 1
ATOM 713 O O . LEU A 1 89 ? -3.307 8.027 -5.034 1.00 94.38 89 LEU A O 1
ATOM 717 N N . ALA A 1 90 ? -3.954 6.430 -3.588 1.00 94.38 90 ALA A N 1
ATOM 718 C CA . ALA A 1 90 ? -4.850 5.784 -4.534 1.00 94.38 90 ALA A CA 1
ATOM 719 C C . ALA A 1 90 ? -5.937 6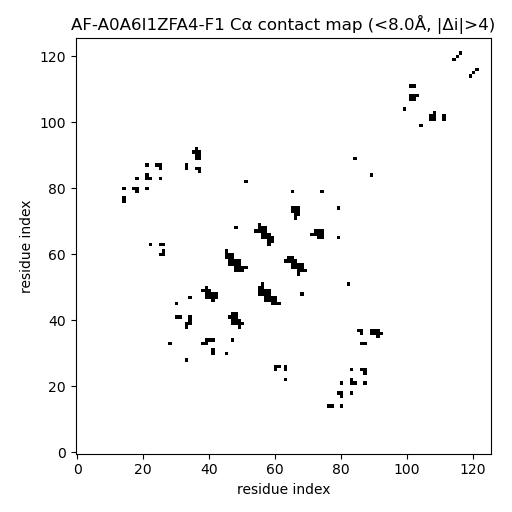.758 -5.004 1.00 94.38 90 ALA A C 1
ATOM 721 O O . ALA A 1 90 ? -6.576 7.464 -4.227 1.00 94.38 90 ALA A O 1
ATOM 722 N N . LYS A 1 91 ? -6.163 6.787 -6.319 1.00 92.50 91 LYS A N 1
ATOM 723 C CA . LYS A 1 91 ? -7.139 7.690 -6.947 1.00 92.50 91 LYS A CA 1
ATOM 724 C C . LYS A 1 91 ? -8.514 7.054 -7.150 1.00 92.50 91 LYS A C 1
ATOM 726 O O . LYS A 1 91 ? -9.422 7.753 -7.582 1.00 92.50 91 LYS A O 1
ATOM 731 N N . GLY A 1 92 ? -8.659 5.745 -6.928 1.00 91.06 92 GLY A N 1
ATOM 732 C CA . GLY A 1 92 ? -9.875 5.008 -7.292 1.00 91.06 92 GLY A CA 1
ATOM 733 C C . GLY A 1 92 ? -10.120 4.914 -8.797 1.00 91.06 92 GLY A C 1
ATOM 734 O O . GLY A 1 92 ? -11.243 4.677 -9.228 1.00 91.06 92 GLY A O 1
ATOM 735 N N . THR A 1 93 ? -9.095 5.141 -9.626 1.00 91.31 93 THR A N 1
ATOM 736 C CA . THR A 1 93 ? -9.240 5.033 -11.082 1.00 91.31 93 THR A CA 1
ATOM 737 C C . THR A 1 93 ? -9.511 3.574 -11.459 1.00 91.31 93 THR A C 1
ATOM 739 O O . THR A 1 93 ? -8.682 2.719 -11.137 1.00 91.31 93 THR A O 1
ATOM 742 N N . PRO A 1 94 ? -10.631 3.267 -12.138 1.00 87.31 94 PRO A N 1
ATOM 743 C CA . PRO A 1 94 ? -10.965 1.896 -12.489 1.00 87.31 94 PRO A CA 1
ATOM 744 C C . PRO A 1 94 ? -9.957 1.317 -13.483 1.00 87.31 94 PRO A C 1
ATOM 746 O O . PRO A 1 94 ? -9.359 2.029 -14.298 1.00 87.31 94 PRO A O 1
ATOM 749 N N . VAL A 1 95 ? -9.792 -0.004 -13.432 1.00 87.06 95 VAL A N 1
ATOM 750 C CA . VAL A 1 95 ? -8.946 -0.728 -14.381 1.00 87.06 95 VAL A CA 1
ATOM 751 C C . VAL A 1 95 ? -9.499 -0.587 -15.800 1.00 87.06 95 VAL A C 1
ATOM 753 O O . VAL A 1 95 ? -10.691 -0.736 -16.048 1.00 87.06 95 VAL A O 1
ATOM 756 N N . THR A 1 96 ? -8.619 -0.305 -16.759 1.00 91.81 96 THR A N 1
ATOM 757 C CA . THR A 1 96 ? -9.005 -0.123 -18.170 1.00 91.81 96 THR A CA 1
ATOM 758 C C . THR A 1 96 ? -9.147 -1.444 -18.930 1.00 91.81 96 THR A C 1
ATOM 760 O O . THR A 1 96 ? -9.495 -1.433 -20.107 1.00 91.81 96 THR A O 1
ATOM 763 N N . ASN A 1 97 ? -8.819 -2.577 -18.295 1.00 91.25 97 ASN A N 1
ATOM 764 C CA . ASN A 1 97 ? -8.724 -3.912 -18.901 1.00 91.25 97 ASN A CA 1
ATOM 765 C C . ASN A 1 97 ? -7.808 -3.993 -20.135 1.00 91.25 97 ASN A C 1
ATOM 767 O O . ASN A 1 97 ? -7.857 -4.953 -20.903 1.00 91.25 97 ASN A O 1
ATOM 771 N N . ARG A 1 98 ? -6.928 -3.004 -20.320 1.00 93.75 98 ARG A N 1
ATOM 772 C CA . ARG A 1 98 ? -5.927 -2.996 -21.381 1.00 93.75 98 ARG A CA 1
ATOM 773 C C . ARG A 1 98 ? -4.603 -3.521 -20.846 1.00 93.75 98 ARG A C 1
ATOM 775 O O . ARG A 1 98 ? -4.006 -2.919 -19.956 1.00 93.75 98 ARG A O 1
ATOM 782 N N . LEU A 1 99 ? -4.100 -4.587 -21.459 1.00 93.62 99 LEU A N 1
ATOM 783 C CA . LEU A 1 99 ? -2.751 -5.070 -21.186 1.00 93.62 99 LEU A CA 1
ATOM 784 C C . LEU A 1 99 ? -1.713 -4.104 -21.761 1.00 93.62 99 LEU A C 1
ATOM 786 O O . LEU A 1 99 ? -1.807 -3.658 -22.909 1.00 93.62 99 LEU A O 1
ATOM 790 N N . ILE A 1 100 ? -0.709 -3.803 -20.945 1.00 93.31 100 ILE A N 1
ATOM 791 C CA . ILE A 1 100 ? 0.464 -3.026 -21.328 1.00 93.31 100 ILE A CA 1
ATOM 792 C C . ILE A 1 100 ? 1.726 -3.821 -21.002 1.00 93.31 100 ILE A C 1
ATOM 794 O O . ILE A 1 100 ? 1.766 -4.621 -20.070 1.00 93.31 100 ILE A O 1
ATOM 798 N N . THR A 1 101 ? 2.775 -3.597 -21.780 1.00 91.75 101 THR A N 1
ATOM 799 C CA . THR A 1 101 ? 4.107 -4.138 -21.506 1.00 91.75 101 THR A CA 1
ATOM 800 C C . THR A 1 101 ? 4.803 -3.313 -20.426 1.00 91.75 101 THR A C 1
ATOM 802 O O . THR A 1 101 ? 4.533 -2.123 -20.267 1.00 91.75 101 THR A O 1
ATOM 805 N N . PHE A 1 102 ? 5.789 -3.903 -19.748 1.00 90.00 102 PHE A N 1
ATOM 806 C CA . PHE A 1 102 ? 6.610 -3.197 -18.757 1.00 90.00 102 PHE A CA 1
ATOM 8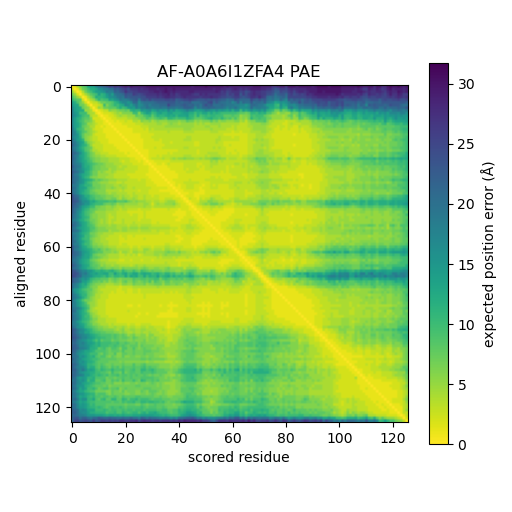07 C C . PHE A 1 102 ? 7.215 -1.879 -19.291 1.00 90.00 102 PHE A C 1
ATOM 809 O O . PHE A 1 102 ? 7.282 -0.887 -18.572 1.00 90.00 102 PHE A O 1
ATOM 816 N N . LYS A 1 103 ? 7.602 -1.828 -20.577 1.00 91.38 103 LYS A N 1
ATOM 817 C CA . LYS A 1 103 ? 8.168 -0.622 -21.218 1.00 91.38 103 LYS A CA 1
ATOM 818 C C . LYS A 1 103 ? 7.205 0.562 -21.283 1.00 91.38 103 LYS A C 1
ATOM 820 O O . LYS A 1 103 ? 7.662 1.692 -21.408 1.00 91.38 103 LYS A O 1
ATOM 825 N N . GLN A 1 104 ? 5.902 0.297 -21.270 1.00 93.56 104 GLN A N 1
ATOM 826 C CA . GLN A 1 104 ? 4.865 1.322 -21.390 1.00 93.56 104 GLN A CA 1
ATOM 827 C C . GLN A 1 104 ? 4.537 1.980 -20.047 1.00 93.56 104 GLN A C 1
ATOM 829 O O . GLN A 1 104 ? 3.820 2.977 -20.029 1.00 93.56 104 GLN A O 1
ATOM 834 N N . LEU A 1 105 ? 5.065 1.457 -18.935 1.00 91.56 105 LEU A N 1
ATOM 835 C CA . LEU A 1 105 ? 4.968 2.124 -17.643 1.00 91.56 105 LEU A CA 1
ATOM 836 C C . LEU A 1 105 ? 5.753 3.445 -17.669 1.00 91.56 105 LEU A C 1
ATOM 838 O O . LEU A 1 105 ? 6.836 3.499 -18.264 1.00 91.56 105 LEU A O 1
ATOM 842 N N . PRO A 1 106 ? 5.271 4.499 -16.988 1.00 90.06 106 PRO A N 1
ATOM 843 C CA . PRO A 1 106 ? 6.058 5.708 -16.765 1.00 90.06 106 PRO A CA 1
ATOM 844 C C . PRO A 1 106 ? 7.428 5.360 -16.159 1.00 90.06 106 PRO A C 1
ATOM 846 O O . PRO A 1 106 ? 7.507 4.693 -15.132 1.00 90.06 106 PRO A O 1
ATOM 849 N N . GLY A 1 107 ? 8.518 5.745 -16.830 1.00 89.00 107 GLY A N 1
ATOM 850 C CA . GLY A 1 107 ? 9.892 5.395 -16.429 1.00 89.00 107 GLY A CA 1
ATOM 851 C C . GLY A 1 107 ? 10.330 3.948 -16.723 1.00 89.00 107 GLY A C 1
ATOM 852 O O . GLY A 1 107 ? 11.517 3.634 -16.618 1.00 89.00 107 GLY A O 1
ATOM 853 N N . GLY A 1 108 ? 9.422 3.072 -17.164 1.00 90.62 108 GLY A N 1
ATOM 854 C CA . GLY A 1 108 ? 9.696 1.656 -17.430 1.00 90.62 108 GLY A CA 1
ATOM 855 C C . GLY A 1 108 ? 10.690 1.426 -18.568 1.00 90.62 108 GLY A C 1
ATOM 856 O O . GLY A 1 108 ? 11.502 0.503 -18.502 1.00 90.62 108 GLY A O 1
ATOM 857 N N . ALA A 1 109 ? 10.696 2.293 -19.586 1.00 91.94 109 ALA A N 1
ATOM 858 C CA . ALA A 1 109 ? 11.653 2.225 -20.692 1.00 91.94 109 ALA A CA 1
ATOM 859 C C . ALA A 1 109 ? 13.115 2.309 -20.214 1.00 91.94 109 ALA A C 1
ATOM 861 O O . ALA A 1 109 ? 13.948 1.522 -20.664 1.00 91.94 109 ALA A O 1
ATOM 862 N N . SER A 1 110 ? 13.408 3.197 -19.258 1.00 92.88 110 SER A N 1
ATOM 863 C CA . SER A 1 110 ? 14.754 3.378 -18.699 1.00 92.88 110 SER A CA 1
ATOM 864 C C . SER A 1 110 ? 15.211 2.173 -17.873 1.00 92.88 110 SER A C 1
ATOM 866 O O . SER A 1 110 ? 16.388 1.825 -17.892 1.00 92.88 110 SER A O 1
ATOM 868 N N . TYR A 1 111 ? 14.286 1.501 -17.176 1.00 93.00 111 TYR A N 1
ATOM 869 C CA . TYR A 1 111 ? 14.593 0.308 -16.375 1.00 93.00 111 TYR A CA 1
ATOM 870 C C . TYR A 1 111 ? 14.560 -1.000 -17.183 1.00 93.00 111 TYR A C 1
ATOM 872 O O . TYR A 1 111 ? 15.070 -2.033 -16.740 1.00 93.00 111 TYR A O 1
ATOM 880 N N . PHE A 1 112 ? 13.987 -0.983 -18.390 1.00 94.19 112 PHE A N 1
ATOM 881 C CA . PHE A 1 112 ? 13.782 -2.186 -19.192 1.00 94.19 112 PHE A CA 1
ATOM 882 C C . PHE A 1 112 ? 15.042 -3.049 -19.401 1.00 94.19 112 PHE A C 1
ATOM 884 O O . PHE A 1 112 ? 14.907 -4.274 -19.333 1.00 94.19 112 PHE A O 1
ATOM 891 N N . PRO A 1 113 ? 16.258 -2.499 -19.618 1.00 93.75 113 PRO A N 1
ATOM 892 C CA . PRO A 1 113 ? 17.456 -3.327 -19.762 1.00 93.75 113 PRO A CA 1
ATOM 893 C C . PRO A 1 113 ? 17.716 -4.233 -18.551 1.00 93.75 113 PRO A C 1
ATOM 895 O O . PRO A 1 113 ? 18.046 -5.406 -18.730 1.00 93.75 113 PRO A O 1
ATOM 898 N N . ALA A 1 114 ? 17.521 -3.722 -17.332 1.00 93.69 114 ALA A N 1
ATOM 899 C CA . ALA A 1 114 ? 17.688 -4.493 -16.102 1.00 93.69 114 ALA A CA 1
ATOM 900 C C . ALA A 1 114 ? 16.568 -5.529 -15.932 1.00 93.69 114 ALA A C 1
ATOM 902 O O . ALA A 1 114 ? 16.844 -6.690 -15.627 1.00 93.69 114 ALA A O 1
ATOM 903 N N . PHE A 1 115 ? 15.315 -5.136 -16.191 1.00 92.56 115 PHE A N 1
ATOM 904 C CA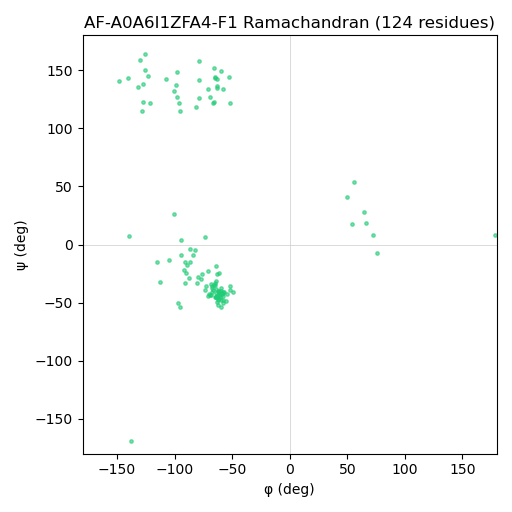 . PHE A 1 115 ? 14.170 -6.051 -16.165 1.00 92.56 115 PHE A CA 1
ATOM 905 C C . PHE A 1 115 ? 14.354 -7.225 -17.137 1.00 92.56 115 PHE A C 1
ATOM 907 O O . PHE A 1 115 ? 14.211 -8.381 -16.747 1.00 92.56 115 PHE A O 1
ATOM 914 N N . SER A 1 116 ? 14.747 -6.949 -18.383 1.00 93.19 116 SER A N 1
ATOM 915 C CA . SER A 1 116 ? 14.955 -7.973 -19.411 1.00 93.19 116 SER A CA 1
ATOM 916 C C . SER A 1 116 ? 16.008 -9.005 -18.997 1.00 93.19 116 SER A C 1
ATOM 918 O O . SER A 1 116 ? 15.793 -10.208 -19.148 1.00 93.19 116 SER A O 1
ATOM 920 N N . GLN A 1 117 ? 17.117 -8.558 -18.401 1.00 94.06 117 GLN A N 1
ATOM 921 C CA . GLN A 1 117 ? 18.161 -9.462 -17.914 1.00 94.06 117 GLN A CA 1
ATOM 922 C C . GLN A 1 117 ? 17.693 -10.373 -16.775 1.00 94.06 117 GLN A C 1
ATOM 924 O O . GLN A 1 117 ? 18.136 -11.514 -16.710 1.00 94.06 117 GLN A O 1
ATOM 929 N N . ARG A 1 118 ? 16.817 -9.882 -15.890 1.00 93.31 118 ARG A N 1
ATOM 930 C CA . ARG A 1 118 ? 16.391 -10.605 -14.681 1.00 93.31 118 ARG A CA 1
ATOM 931 C C . ARG A 1 118 ? 15.153 -11.473 -14.882 1.00 93.31 118 ARG A C 1
ATOM 933 O O . ARG A 1 118 ? 15.043 -12.498 -14.229 1.00 93.31 118 ARG A O 1
ATOM 940 N N . ALA A 1 119 ? 14.231 -11.057 -15.745 1.00 92.38 119 ALA A N 1
ATOM 941 C CA . ALA A 1 119 ? 12.924 -11.696 -15.886 1.00 92.38 119 ALA A CA 1
ATOM 942 C C . ALA A 1 119 ? 12.729 -12.399 -17.235 1.00 92.38 119 ALA A C 1
ATOM 944 O O . ALA A 1 119 ? 12.036 -13.405 -17.290 1.00 92.38 119 ALA A O 1
ATOM 945 N N . ILE 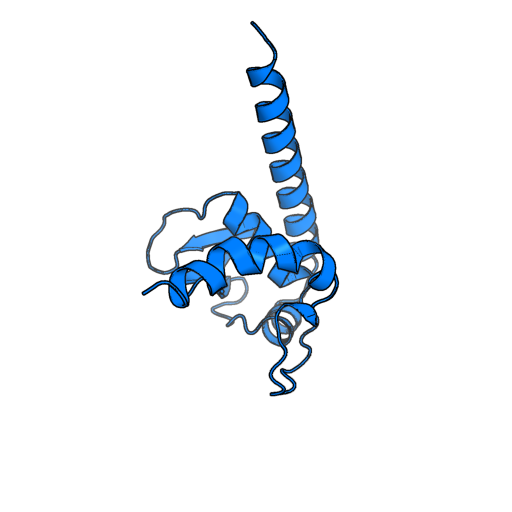A 1 120 ? 13.326 -11.893 -18.324 1.00 92.25 120 ILE A N 1
ATOM 946 C CA . ILE A 1 120 ? 13.106 -12.442 -19.674 1.00 92.25 120 ILE A CA 1
ATOM 947 C C . ILE A 1 120 ? 14.204 -13.440 -20.041 1.00 92.25 120 ILE A C 1
ATOM 949 O O . ILE A 1 120 ? 13.906 -14.573 -20.398 1.00 92.25 120 ILE A O 1
ATOM 953 N N . LYS A 1 121 ? 15.479 -13.036 -19.948 1.00 93.25 121 LYS A N 1
ATOM 954 C CA . LYS A 1 121 ? 16.610 -13.888 -20.356 1.00 93.25 121 LYS A CA 1
ATOM 955 C C . LYS A 1 121 ? 16.634 -15.265 -19.677 1.00 93.25 121 LYS A C 1
ATOM 957 O O . LYS A 1 121 ? 16.895 -16.223 -20.397 1.00 93.25 121 LYS A O 1
ATOM 962 N N . PRO A 1 122 ? 16.359 -15.404 -18.362 1.00 93.94 122 PRO A N 1
ATOM 963 C CA . PRO A 1 122 ? 16.339 -16.721 -17.730 1.00 93.94 122 PRO A CA 1
ATOM 964 C C . PRO A 1 122 ? 15.312 -17.656 -18.370 1.00 93.94 122 PRO A C 1
ATOM 966 O O . PRO A 1 122 ? 15.635 -18.803 -18.633 1.00 93.94 122 PRO A O 1
ATOM 969 N N . LEU A 1 123 ? 14.132 -17.135 -18.723 1.00 91.69 123 LEU A N 1
ATOM 970 C CA . LEU A 1 123 ? 13.040 -17.918 -19.305 1.00 91.69 123 LEU A CA 1
ATOM 971 C C . LEU A 1 123 ? 13.301 -18.375 -20.747 1.00 91.69 123 LEU A C 1
ATOM 973 O O . LEU A 1 123 ? 12.685 -19.332 -21.200 1.00 91.69 123 LEU A O 1
ATOM 977 N N . LEU A 1 124 ? 14.179 -17.681 -21.475 1.00 89.69 124 LEU A N 1
ATOM 978 C CA . LEU A 1 124 ? 14.516 -17.996 -22.869 1.00 89.69 124 LEU A CA 1
ATOM 979 C C . LEU A 1 124 ? 15.680 -18.983 -23.005 1.00 89.69 124 LEU A C 1
ATOM 981 O O . LEU A 1 124 ? 15.865 -19.548 -24.077 1.00 89.69 124 LEU A O 1
ATOM 985 N N . ASN A 1 125 ? 16.472 -19.159 -21.947 1.00 77.00 125 ASN A N 1
ATOM 986 C CA . ASN A 1 125 ? 17.661 -20.011 -21.941 1.00 77.00 125 ASN A CA 1
ATOM 987 C C . ASN A 1 125 ? 17.400 -21.377 -21.274 1.00 77.00 125 ASN A C 1
ATOM 989 O O . ASN A 1 125 ? 18.333 -21.966 -20.723 1.00 77.00 125 ASN A O 1
ATOM 993 N N . HIS A 1 126 ? 16.150 -21.847 -21.288 1.00 56.62 126 HIS A N 1
ATOM 994 C CA . HIS A 1 126 ? 15.753 -23.172 -20.804 1.00 56.62 126 HIS A CA 1
ATOM 995 C C . HIS A 1 126 ? 15.667 -24.185 -21.943 1.00 56.62 126 HIS A C 1
ATOM 997 O O . HIS A 1 126 ? 15.100 -23.832 -23.001 1.00 56.62 126 HIS A O 1
#

Nearest PDB structures (foldseek):
  8ze6-assembly1_B  TM=9.205E-01  e=2.914E+00  Manis javanica
  3sx4-assembly1_A  TM=8.080E-01  e=2.574E+00  Homo sapiens
  2e45-assembly1_A  TM=6.274E-01  e=1.474E+00  Homo sapiens
  5xf7-assembly1_A  TM=3.195E-01  e=6.519E+00  Homo sapiens
  8ro2-assembly1_TF  TM=3.311E-01  e=7.379E+00  Homo sapiens

Solvent-accessible surface area (backbone atoms only — not comparable to full-atom values): 7444 Å² total; per-residue (Å²): 140,82,67,73,67,61,56,54,53,51,52,52,52,51,49,53,50,52,38,51,55,40,44,58,54,48,63,76,53,56,67,67,59,38,26,68,26,58,75,31,44,77,75,56,98,53,30,36,32,40,79,54,97,91,38,57,30,35,34,36,50,88,81,63,46,51,23,40,62,94,39,92,53,68,50,58,70,69,57,44,40,52,52,39,49,44,57,68,66,46,80,43,74,76,85,82,87,68,88,74,59,69,56,74,41,92,71,22,57,80,47,36,68,62,49,42,62,72,66,46,50,63,71,70,74,111

Mean predicted aligned error: 7.1 Å

Foldseek 3Di:
DPPPVVVVVVVVVVLVVLLVVLLVLLLPDDPVVLCLQQVWADDDPFWTWDQDPNFIWIAGNVVRFIDGPVDNDGDPSVSSSVVSCSSRVGPSDDDPPDDDDQCPPDCSVVCVVVCCVPPPVVVVVD

pLDDT: mean 88.05, std 10.98, range [42.41, 96.06]

Secondary structure (DSSP, 8-state):
--SHHHHHHHHHHHHHHHHHHHHHHHHTS-HHHHHHHH-PEE-SSSEEEEEETTEEEEEETTTTEEEESSS-PBPPHHHHHHHHHHHHH---PPP------GGGSTTHHHHHHHHIIIIIHHHH--

Sequence (126 aa):
MGGHSSFHNMQEQAYELAYKLASEQLRGMDIEEICGKTGAQRMDSNKITIEYLNQPYLITLSDVEISLRDSEEEAPLRDRILILHYLTLAKGTPVTNRLITFKQLPGGASYFPAFSQRAIKPLLNH